Protein AF-X1RUB0-F1 (afdb_monomer_lite)

Sequence (60 aa):
KGRTSPYGYAAYSISQLKEPLSSIKRELKRINGVGKVTESIILEILKTRSSSYYKKLFNE

Foldseek 3Di:
DDDDDLCPQVVVQQVPDPDDCVVCLVPSVVGPSCDPVNSVQVVCCVVPVDGPVVVVVVVD

Organism: NCBI:txid412755

Radius of gyration: 12.12 Å; chains: 1; bounding box: 32×23×28 Å

InterPro domains:
  IPR027421 DNA polymerase lambda lyase domain superfamily [G3DSA:1.10.150.110] (1-58)
  IPR027421 DNA polymerase lambda lyase domain superfamily [SSF47802] (3-59)

Secondary structure (DSSP, 8-state):
-PPPPTTHHHHHHHHT-SS-TTTSTT-GGGSTT--HHHHHHHHHHHHHS--HHHHHHH--

pLDDT: mean 89.84, std 7.67, range [55.34, 95.88]

Structure (mmCIF, N/CA/C/O backbone):
data_AF-X1RUB0-F1
#
_entry.id   AF-X1RUB0-F1
#
loop_
_atom_site.group_PDB
_atom_site.id
_atom_site.type_symbol
_atom_site.label_atom_id
_atom_site.label_alt_id
_atom_site.label_comp_id
_atom_site.label_asym_id
_atom_site.label_entity_id
_atom_site.label_seq_id
_atom_site.pdbx_PDB_ins_code
_atom_site.Cartn_x
_atom_site.Cartn_y
_atom_site.Cartn_z
_atom_site.occupancy
_atom_site.B_iso_or_equiv
_atom_site.auth_seq_id
_atom_site.auth_comp_id
_atom_site.auth_asym_id
_atom_site.auth_atom_id
_atom_site.pdbx_PDB_model_num
ATOM 1 N N . LYS A 1 1 ? 21.687 9.764 -12.343 1.00 58.94 1 LYS A N 1
ATOM 2 C CA . LYS A 1 1 ? 20.443 10.491 -11.972 1.00 58.94 1 LYS A CA 1
ATOM 3 C C . LYS A 1 1 ? 19.388 9.453 -11.610 1.00 58.94 1 LYS A C 1
ATOM 5 O O . LYS A 1 1 ? 19.087 8.633 -12.464 1.00 58.94 1 LYS A O 1
ATOM 10 N N . GLY A 1 2 ? 18.894 9.435 -10.370 1.00 75.56 2 GLY A N 1
ATOM 11 C CA . GLY A 1 2 ? 17.806 8.533 -9.969 1.00 75.56 2 GLY A CA 1
ATOM 12 C C . GLY A 1 2 ? 16.452 9.025 -10.483 1.00 75.56 2 GLY A C 1
ATOM 13 O O . GLY A 1 2 ? 16.269 10.229 -10.670 1.00 75.56 2 GLY A O 1
ATOM 14 N N . ARG A 1 3 ? 15.515 8.105 -10.726 1.00 74.94 3 ARG A N 1
ATOM 15 C CA . ARG A 1 3 ? 14.114 8.434 -11.026 1.00 74.94 3 ARG A CA 1
ATOM 16 C C . ARG A 1 3 ? 13.330 8.538 -9.721 1.00 74.94 3 ARG A C 1
ATOM 18 O O . ARG A 1 3 ? 13.445 7.671 -8.859 1.00 74.94 3 ARG A O 1
ATOM 25 N N . THR A 1 4 ? 12.540 9.595 -9.574 1.00 80.56 4 THR A N 1
ATOM 26 C CA . THR A 1 4 ? 11.619 9.735 -8.446 1.00 80.56 4 THR A CA 1
ATOM 27 C C . THR A 1 4 ? 10.444 8.775 -8.607 1.00 80.56 4 THR A C 1
ATOM 29 O O . THR A 1 4 ? 9.911 8.586 -9.700 1.00 80.56 4 THR A O 1
ATOM 32 N N . SER A 1 5 ? 10.046 8.145 -7.503 1.00 81.62 5 SER A N 1
ATOM 33 C CA . SER A 1 5 ? 8.879 7.265 -7.478 1.00 81.62 5 SER A CA 1
ATOM 34 C C . SER A 1 5 ? 7.588 8.088 -7.606 1.00 81.62 5 SER A C 1
ATOM 36 O O . SER A 1 5 ? 7.440 9.078 -6.883 1.00 81.62 5 SER A O 1
ATOM 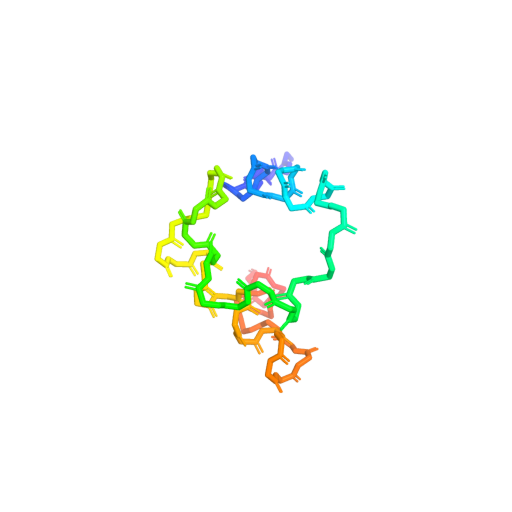38 N N . PRO A 1 6 ? 6.612 7.665 -8.434 1.00 86.31 6 PRO A N 1
ATOM 39 C CA . PRO A 1 6 ? 5.312 8.334 -8.524 1.00 86.31 6 PRO A CA 1
ATOM 40 C C . PRO A 1 6 ? 4.470 8.173 -7.245 1.00 86.31 6 PRO A C 1
ATOM 42 O O . PRO A 1 6 ? 3.445 8.830 -7.092 1.00 86.31 6 PRO A O 1
ATOM 45 N N . TYR A 1 7 ? 4.894 7.321 -6.304 1.00 91.69 7 TYR A N 1
ATOM 46 C CA . TYR A 1 7 ? 4.151 7.013 -5.079 1.00 91.69 7 TYR A CA 1
ATOM 47 C C . TYR A 1 7 ? 4.550 7.872 -3.872 1.00 91.69 7 TYR A C 1
ATOM 49 O O . TYR A 1 7 ? 4.085 7.602 -2.769 1.00 91.69 7 TYR A O 1
ATOM 57 N N . GLY A 1 8 ? 5.397 8.895 -4.044 1.00 93.00 8 GLY A N 1
ATOM 58 C CA . GLY A 1 8 ? 5.900 9.710 -2.929 1.00 93.00 8 GLY A CA 1
ATOM 59 C C . GLY A 1 8 ? 4.791 10.368 -2.098 1.00 93.00 8 GLY A C 1
ATOM 60 O O . GLY A 1 8 ? 4.820 10.304 -0.872 1.00 93.00 8 GLY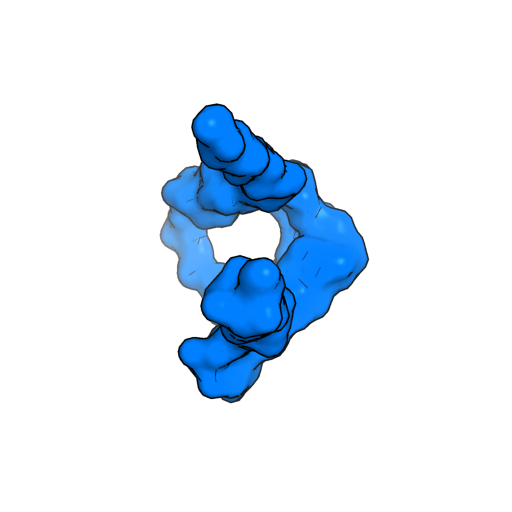 A O 1
ATOM 61 N N . TYR A 1 9 ? 3.771 10.924 -2.758 1.00 93.19 9 TYR A N 1
ATOM 62 C CA . TYR A 1 9 ? 2.641 11.547 -2.064 1.00 93.19 9 TYR A CA 1
ATOM 63 C C . TYR A 1 9 ? 1.807 10.524 -1.281 1.00 93.19 9 TYR A C 1
ATOM 65 O O . TYR A 1 9 ? 1.506 10.739 -0.110 1.00 93.19 9 TYR A O 1
ATOM 73 N N . ALA A 1 10 ? 1.524 9.367 -1.888 1.00 94.19 10 ALA A N 1
ATOM 74 C CA . ALA A 1 10 ? 0.822 8.275 -1.219 1.00 94.19 10 ALA A CA 1
ATOM 75 C C . ALA A 1 10 ? 1.609 7.743 -0.011 1.00 94.19 10 ALA A C 1
ATOM 77 O O . ALA A 1 10 ? 1.037 7.530 1.054 1.00 94.19 10 ALA A O 1
ATOM 78 N N . ALA A 1 11 ? 2.925 7.557 -0.159 1.00 93.50 11 ALA A N 1
ATOM 79 C CA . ALA A 1 11 ? 3.799 7.095 0.914 1.00 93.50 11 ALA A CA 1
ATOM 80 C C . ALA A 1 11 ? 3.796 8.069 2.100 1.00 93.50 11 ALA A C 1
ATOM 82 O O . ALA A 1 11 ? 3.673 7.636 3.244 1.00 93.50 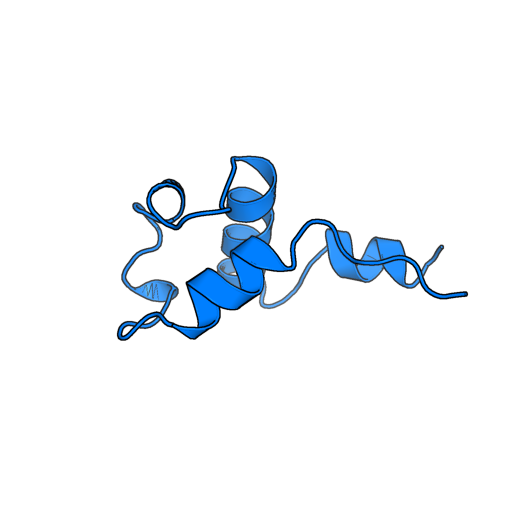11 ALA A O 1
ATOM 83 N N . TYR A 1 12 ? 3.859 9.375 1.821 1.00 95.06 12 TYR A N 1
ATOM 84 C CA . TYR A 1 12 ? 3.739 10.407 2.846 1.00 95.06 12 TYR A CA 1
ATOM 85 C C . TYR A 1 12 ? 2.379 10.354 3.552 1.00 95.06 12 TYR A C 1
ATOM 87 O O . TYR A 1 12 ? 2.333 10.287 4.775 1.00 95.06 12 TYR A O 1
ATOM 95 N N . SER A 1 13 ? 1.266 10.318 2.812 1.00 94.31 13 SER A N 1
ATOM 96 C CA . SER A 1 13 ? -0.071 10.254 3.420 1.00 94.31 13 SER A CA 1
ATOM 97 C C . SER A 1 13 ? -0.272 9.005 4.282 1.00 94.31 13 SER A C 1
ATOM 99 O O . SER A 1 13 ? -0.857 9.095 5.358 1.00 94.31 13 SER A O 1
ATOM 101 N N . ILE A 1 14 ? 0.258 7.857 3.854 1.00 93.12 14 ILE A N 1
ATOM 102 C CA . ILE A 1 14 ? 0.223 6.611 4.629 1.00 93.12 14 ILE A CA 1
ATOM 103 C C . ILE A 1 14 ? 1.035 6.739 5.923 1.00 93.12 14 ILE A C 1
ATOM 105 O O . ILE A 1 14 ? 0.599 6.249 6.962 1.00 93.12 14 ILE A O 1
ATOM 109 N N . SER A 1 15 ? 2.188 7.414 5.892 1.00 92.94 15 SER A N 1
ATOM 110 C CA . SER A 1 15 ? 3.034 7.575 7.080 1.00 92.94 15 SER A CA 1
ATOM 111 C C . SER A 1 15 ? 2.416 8.479 8.153 1.00 92.94 15 SER A C 1
ATOM 113 O O . SER A 1 15 ? 2.890 8.468 9.284 1.00 92.94 15 SER A O 1
ATOM 115 N N . GLN A 1 16 ? 1.399 9.278 7.809 1.00 94.50 16 GLN A N 1
ATOM 116 C CA . GLN A 1 16 ? 0.672 10.140 8.752 1.00 94.50 16 GLN A CA 1
ATOM 117 C C . GLN A 1 16 ? -0.525 9.441 9.417 1.00 94.50 16 GLN A C 1
ATOM 119 O O . GLN A 1 16 ? -1.208 10.041 10.250 1.00 94.50 16 GLN A O 1
ATOM 124 N N . LEU A 1 17 ? -0.829 8.194 9.043 1.00 91.75 17 LEU A N 1
ATOM 125 C CA . LEU A 1 17 ? -1.958 7.466 9.613 1.00 91.75 17 LEU A CA 1
ATOM 126 C C . LEU A 1 17 ? -1.713 7.135 11.089 1.00 91.75 17 LEU A C 1
ATOM 128 O O . LEU A 1 17 ? -0.642 6.674 11.474 1.00 91.75 17 LEU A O 1
ATOM 132 N N . LYS A 1 18 ? -2.749 7.332 11.908 1.00 90.75 18 LYS A N 1
ATOM 133 C CA . LYS A 1 18 ? -2.745 6.967 13.336 1.00 90.75 18 LYS A CA 1
ATOM 134 C C . LYS A 1 18 ? -3.093 5.498 13.573 1.00 90.75 18 LYS A C 1
ATOM 136 O O . LYS A 1 18 ? -2.813 4.962 14.639 1.00 90.75 18 LYS A O 1
ATOM 141 N N . GLU A 1 19 ? -3.710 4.861 12.584 1.00 89.38 19 GLU A N 1
ATOM 142 C CA . GLU A 1 19 ? -4.171 3.479 12.639 1.00 89.38 19 GLU A CA 1
ATOM 143 C C .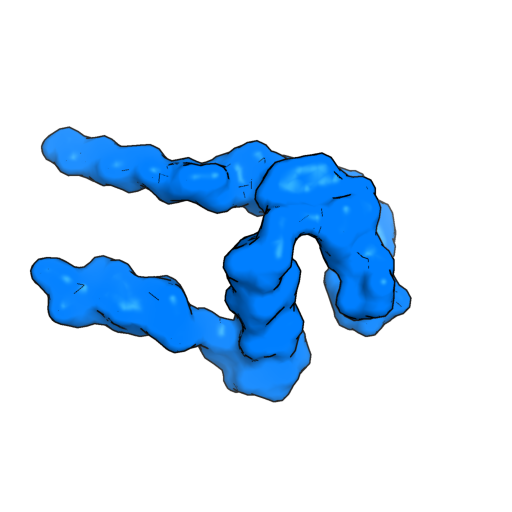 GLU A 1 19 ? -3.382 2.607 11.656 1.00 89.38 19 GLU A C 1
ATOM 145 O O . GLU A 1 19 ? -2.962 3.082 10.595 1.00 89.38 19 GLU A O 1
ATOM 150 N N . PRO A 1 20 ? -3.189 1.313 11.959 1.00 89.81 20 PRO A N 1
ATOM 151 C CA . PRO A 1 20 ? -2.500 0.414 11.049 1.00 89.81 20 PRO A CA 1
ATOM 152 C C . PRO A 1 20 ? -3.320 0.189 9.769 1.00 89.81 20 PRO A C 1
ATOM 154 O O . PRO A 1 20 ? -4.532 -0.025 9.814 1.00 89.81 20 PRO A O 1
ATOM 157 N N . LEU A 1 21 ? -2.642 0.116 8.615 1.00 89.00 21 LEU A N 1
ATOM 158 C CA . LEU A 1 21 ? -3.281 -0.114 7.306 1.00 89.00 21 LEU A CA 1
ATOM 159 C C . LEU A 1 21 ? -4.137 -1.386 7.259 1.00 89.00 21 LEU A C 1
ATOM 161 O O . LEU A 1 21 ? -5.061 -1.491 6.454 1.00 89.00 21 LEU A O 1
ATOM 165 N N . SER A 1 22 ? -3.839 -2.367 8.113 1.00 86.81 22 SER A N 1
ATOM 166 C CA . SER A 1 22 ? -4.629 -3.588 8.228 1.00 86.81 22 SER A CA 1
ATOM 167 C C . SER A 1 22 ? -6.056 -3.354 8.724 1.00 86.81 22 SER A C 1
ATOM 169 O O . SER A 1 22 ? -6.929 -4.136 8.351 1.00 86.81 22 SER A O 1
ATOM 171 N N . SER A 1 23 ? -6.288 -2.310 9.524 1.00 89.25 23 SER A N 1
ATOM 172 C CA . SER A 1 23 ? -7.608 -1.967 10.064 1.00 89.25 23 SER A CA 1
ATOM 173 C C . SER A 1 23 ? -8.474 -1.221 9.049 1.00 89.25 23 SER A C 1
ATOM 175 O O . SER A 1 23 ? -9.688 -1.385 9.041 1.00 89.25 23 SER A O 1
ATOM 177 N N . ILE A 1 24 ? -7.855 -0.484 8.123 1.00 89.88 24 ILE A N 1
ATOM 178 C CA . ILE A 1 24 ? -8.544 0.385 7.152 1.00 89.88 24 ILE A CA 1
ATOM 179 C C . ILE A 1 24 ? -8.502 -0.149 5.709 1.00 89.88 24 ILE A C 1
ATOM 181 O O . ILE A 1 24 ? -8.671 0.601 4.750 1.00 89.88 24 ILE A O 1
ATOM 185 N N . LYS A 1 25 ? -8.295 -1.461 5.514 1.00 86.69 25 LYS A N 1
ATOM 186 C CA . LYS A 1 25 ? -8.126 -2.086 4.179 1.00 86.69 25 LYS A CA 1
ATOM 187 C C . LYS A 1 25 ? -9.242 -1.770 3.176 1.00 86.69 25 LYS A C 1
ATOM 189 O O . LYS A 1 25 ? -8.985 -1.756 1.978 1.00 86.69 25 LYS A O 1
ATOM 194 N N . ARG A 1 26 ? -10.476 -1.554 3.645 1.00 89.12 26 ARG A N 1
ATOM 195 C CA . ARG A 1 26 ? -11.644 -1.244 2.796 1.00 89.12 26 ARG A CA 1
ATOM 196 C C . ARG A 1 26 ? -11.736 0.234 2.406 1.00 89.12 26 ARG A C 1
ATOM 198 O O . ARG A 1 26 ? -12.545 0.592 1.559 1.00 89.12 26 ARG A O 1
ATOM 205 N N . GLU A 1 27 ? -10.908 1.078 3.012 1.00 90.50 27 GLU A N 1
ATOM 206 C CA . GLU A 1 27 ? -10.963 2.536 2.905 1.00 90.50 27 GLU A CA 1
ATOM 207 C C . GLU A 1 27 ? -9.679 3.130 2.322 1.00 90.50 27 GLU A C 1
ATOM 209 O O . GLU A 1 27 ? -9.506 4.344 2.317 1.00 90.50 27 GLU A O 1
ATOM 214 N N . LEU A 1 28 ? -8.787 2.300 1.773 1.00 90.88 28 LEU A N 1
ATOM 215 C CA . LEU A 1 28 ? -7.489 2.739 1.255 1.00 90.88 28 LEU A CA 1
ATOM 216 C C . LEU A 1 28 ? -7.611 3.849 0.200 1.00 90.88 28 LEU A C 1
ATOM 218 O O . LEU A 1 28 ? -6.802 4.768 0.201 1.00 90.88 28 LEU A O 1
ATOM 222 N N . LYS A 1 29 ? -8.653 3.828 -0.642 1.00 91.38 29 LYS A N 1
ATOM 223 C CA . LYS A 1 29 ? -8.924 4.892 -1.630 1.00 91.38 29 LYS A CA 1
ATOM 224 C C . LYS A 1 29 ? -9.279 6.253 -1.026 1.00 91.38 29 LYS A C 1
ATOM 226 O O . LYS A 1 29 ? -9.272 7.243 -1.749 1.00 91.38 29 LYS A O 1
ATOM 231 N N . ARG A 1 30 ? -9.637 6.316 0.262 1.00 92.69 30 ARG A N 1
ATOM 232 C CA . ARG A 1 30 ? -9.883 7.583 0.970 1.00 92.69 30 ARG A CA 1
ATOM 233 C C . ARG A 1 30 ? -8.578 8.290 1.338 1.00 92.69 30 ARG A C 1
ATOM 235 O O . ARG A 1 30 ? -8.605 9.468 1.677 1.00 92.69 30 ARG A O 1
ATOM 242 N N . ILE A 1 31 ? -7.445 7.589 1.277 1.00 93.00 31 ILE A N 1
ATOM 243 C CA . ILE A 1 31 ? -6.129 8.164 1.542 1.00 93.00 31 ILE A CA 1
ATOM 244 C C . ILE A 1 31 ? -5.691 8.963 0.313 1.00 93.00 31 ILE A C 1
ATOM 246 O O . ILE A 1 31 ? -5.658 8.453 -0.809 1.00 93.00 31 ILE A O 1
ATOM 250 N N . ASN A 1 32 ? -5.306 10.218 0.532 1.00 92.25 32 ASN A N 1
ATOM 251 C CA . ASN A 1 32 ? -4.811 11.080 -0.534 1.00 92.25 32 ASN A CA 1
ATOM 252 C C . ASN A 1 32 ? -3.596 10.448 -1.239 1.00 92.25 32 ASN A C 1
ATOM 254 O O . ASN A 1 32 ? -2.696 9.897 -0.608 1.00 92.25 32 ASN A O 1
ATOM 258 N N . GLY A 1 33 ? -3.596 10.486 -2.573 1.00 91.38 33 GLY A N 1
ATOM 259 C CA . GLY A 1 33 ? -2.560 9.851 -3.395 1.00 91.38 33 GLY A CA 1
ATOM 260 C C . GLY A 1 33 ? -2.721 8.336 -3.602 1.00 91.38 33 GLY A C 1
ATOM 261 O O . GLY A 1 33 ? -1.994 7.761 -4.414 1.00 91.38 33 GLY A O 1
ATOM 262 N N . VAL A 1 34 ? -3.679 7.672 -2.942 1.00 94.62 34 VAL A N 1
ATOM 263 C CA . VAL A 1 34 ? -3.950 6.239 -3.144 1.00 94.62 34 VAL A CA 1
ATOM 264 C C . VAL A 1 34 ? -5.029 6.039 -4.210 1.00 94.62 34 VAL A C 1
ATOM 266 O O . VAL A 1 34 ? -6.228 6.043 -3.946 1.00 94.62 34 VAL A O 1
ATOM 269 N N . GLY A 1 35 ? -4.584 5.834 -5.451 1.00 93.12 35 GLY A N 1
ATOM 270 C CA . GLY A 1 35 ? -5.437 5.390 -6.557 1.00 93.12 35 GLY A CA 1
ATOM 271 C C . GLY A 1 35 ? -5.575 3.863 -6.634 1.00 93.12 35 GLY A C 1
ATOM 272 O O . GLY A 1 35 ? -4.978 3.127 -5.852 1.00 93.12 35 GLY A O 1
ATOM 273 N N . LYS A 1 36 ? -6.306 3.371 -7.645 1.00 93.81 36 LYS A N 1
ATOM 274 C CA . LYS A 1 36 ? -6.570 1.930 -7.868 1.00 93.81 36 LYS A CA 1
ATOM 275 C C . LYS A 1 36 ? -5.296 1.072 -7.928 1.00 93.81 36 LYS A C 1
ATOM 277 O O . LYS A 1 36 ? -5.264 -0.027 -7.385 1.00 93.81 36 LYS A O 1
ATOM 282 N N . VAL A 1 37 ? -4.250 1.564 -8.596 1.00 93.06 37 VAL A N 1
ATOM 283 C CA . VAL A 1 37 ? -2.973 0.839 -8.732 1.00 93.06 37 VAL A CA 1
ATOM 284 C C . VAL A 1 37 ? -2.251 0.767 -7.388 1.00 93.06 37 VAL A C 1
ATOM 286 O O . VAL A 1 37 ? -1.877 -0.317 -6.949 1.00 93.06 37 VAL A O 1
ATOM 289 N N . THR A 1 38 ? -2.116 1.905 -6.703 1.00 94.31 38 THR A N 1
ATOM 290 C CA . THR A 1 38 ? -1.487 1.992 -5.380 1.00 94.31 38 THR A CA 1
ATOM 291 C C . THR A 1 38 ? -2.216 1.122 -4.358 1.00 94.31 38 THR A C 1
ATOM 293 O O . THR A 1 38 ? -1.578 0.373 -3.625 1.00 94.31 38 THR A O 1
ATOM 296 N N . GLU A 1 39 ? -3.551 1.157 -4.348 1.00 94.88 39 GLU A N 1
ATOM 297 C CA . GLU A 1 39 ? -4.385 0.295 -3.508 1.00 94.88 39 GLU A CA 1
ATOM 298 C C . GLU A 1 39 ? -4.095 -1.188 -3.766 1.00 94.88 39 GLU A C 1
ATOM 300 O O . GLU A 1 39 ? -3.869 -1.936 -2.818 1.00 94.88 39 GLU A O 1
ATOM 305 N N . SER A 1 40 ? -4.043 -1.613 -5.032 1.00 94.81 40 SER A N 1
ATOM 306 C CA . SER A 1 40 ? -3.734 -3.004 -5.378 1.00 94.81 40 SER A CA 1
ATOM 307 C C . SER A 1 40 ? -2.362 -3.436 -4.855 1.00 94.81 40 SER A C 1
ATOM 309 O O . SER A 1 40 ? -2.235 -4.545 -4.339 1.00 94.81 40 SER A O 1
ATOM 311 N N . ILE A 1 41 ? -1.349 -2.568 -4.949 1.00 94.50 41 ILE A N 1
ATOM 312 C CA . ILE A 1 41 ? 0.001 -2.836 -4.428 1.00 94.50 41 ILE A CA 1
ATOM 313 C C . ILE A 1 41 ? -0.028 -2.959 -2.900 1.00 94.50 41 ILE A C 1
ATOM 315 O O . ILE A 1 41 ? 0.546 -3.891 -2.341 1.00 94.50 41 ILE A O 1
ATOM 319 N N . ILE A 1 42 ? -0.718 -2.048 -2.208 1.00 94.00 42 ILE A N 1
ATOM 320 C CA . ILE A 1 42 ? -0.855 -2.088 -0.746 1.00 94.00 42 ILE A CA 1
ATOM 321 C C . ILE A 1 42 ? -1.551 -3.382 -0.311 1.00 94.00 42 ILE A C 1
ATOM 323 O O . ILE A 1 42 ? -1.077 -4.062 0.598 1.00 94.00 42 ILE A O 1
ATOM 327 N N . LEU A 1 43 ? -2.654 -3.753 -0.966 1.00 94.62 43 LEU A N 1
ATOM 328 C CA . LEU A 1 43 ? -3.389 -4.981 -0.662 1.00 94.62 43 LEU A CA 1
ATOM 329 C C . LEU A 1 43 ? -2.547 -6.233 -0.921 1.00 94.62 43 LEU A C 1
ATOM 331 O O . LEU A 1 43 ? -2.600 -7.167 -0.118 1.00 94.62 43 LEU A O 1
ATOM 335 N N . GLU A 1 44 ? -1.750 -6.246 -1.993 1.00 95.88 44 GLU A N 1
ATOM 336 C CA . GLU A 1 44 ? -0.788 -7.314 -2.263 1.00 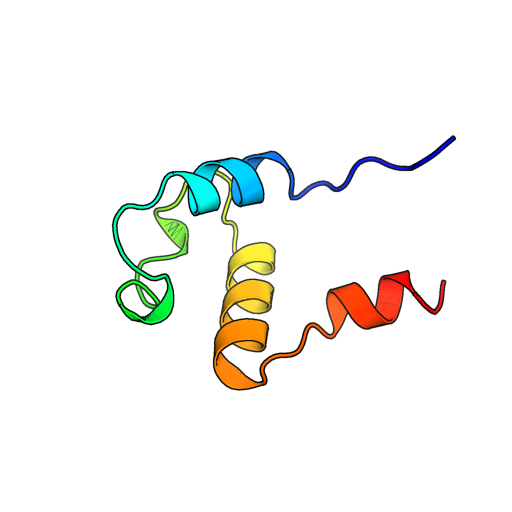95.88 44 GLU A CA 1
ATOM 337 C C . GLU A 1 44 ? 0.196 -7.452 -1.097 1.00 95.88 44 GLU A C 1
ATOM 339 O O . GLU A 1 44 ? 0.282 -8.529 -0.511 1.00 95.88 44 GLU A O 1
ATOM 344 N N . ILE A 1 45 ? 0.848 -6.360 -0.687 1.00 95.00 45 ILE A N 1
ATOM 345 C CA . ILE A 1 45 ? 1.817 -6.356 0.420 1.00 95.00 45 ILE A CA 1
ATOM 346 C C . ILE A 1 45 ? 1.168 -6.827 1.724 1.00 95.00 45 ILE A C 1
ATOM 348 O O . ILE A 1 45 ? 1.737 -7.649 2.443 1.00 95.00 45 ILE A O 1
ATOM 352 N N . LEU A 1 46 ? -0.041 -6.355 2.034 1.00 93.88 46 LEU A N 1
ATOM 353 C CA . LEU A 1 46 ? -0.757 -6.761 3.244 1.00 93.88 46 LEU A CA 1
ATOM 354 C C . LEU A 1 46 ? -1.135 -8.249 3.237 1.00 93.88 46 LEU A C 1
ATOM 356 O O . LEU A 1 46 ? -1.281 -8.833 4.312 1.00 93.88 46 LEU A O 1
ATOM 360 N N . LYS A 1 47 ? -1.316 -8.858 2.059 1.00 94.94 47 LYS A N 1
ATOM 361 C CA . LYS A 1 47 ? -1.674 -10.274 1.905 1.00 94.94 47 LYS A CA 1
ATOM 362 C C . LYS A 1 47 ? -0.449 -11.187 1.843 1.00 94.94 47 LYS A C 1
ATOM 364 O O . LYS A 1 47 ? -0.442 -12.228 2.487 1.00 94.94 47 LYS A O 1
ATOM 369 N N . THR A 1 48 ? 0.561 -10.823 1.058 1.00 95.88 48 THR A N 1
ATOM 370 C CA . THR A 1 48 ? 1.697 -11.692 0.702 1.00 95.88 48 THR A CA 1
ATOM 371 C C . THR A 1 48 ? 2.989 -11.321 1.421 1.00 95.88 48 THR A C 1
ATOM 373 O O . THR A 1 48 ? 3.973 -12.046 1.306 1.00 95.88 48 THR A O 1
ATOM 376 N N . ARG A 1 49 ? 3.013 -10.182 2.130 1.00 94.38 49 ARG A N 1
ATOM 377 C CA . ARG A 1 49 ? 4.228 -9.563 2.687 1.00 94.38 49 ARG A CA 1
ATOM 378 C C . ARG A 1 49 ? 5.285 -9.245 1.621 1.00 94.38 49 ARG A C 1
ATOM 380 O O . ARG A 1 49 ? 6.453 -9.061 1.945 1.00 94.38 49 ARG A O 1
ATOM 387 N N . SER A 1 50 ? 4.885 -9.161 0.351 1.00 94.25 50 SER A N 1
ATOM 388 C CA . SER A 1 50 ? 5.767 -8.900 -0.784 1.00 94.25 50 SER A CA 1
ATOM 389 C C . SER A 1 50 ? 5.119 -7.948 -1.791 1.00 94.25 50 SER A C 1
ATOM 391 O O . SER A 1 50 ? 3.904 -7.777 -1.803 1.00 94.25 50 SER A O 1
ATOM 393 N N . SER A 1 51 ? 5.940 -7.318 -2.632 1.00 94.00 51 SER A N 1
ATOM 394 C CA . SER A 1 51 ? 5.485 -6.441 -3.713 1.00 94.00 51 SER A CA 1
ATOM 395 C C . SER A 1 51 ? 6.064 -6.914 -5.037 1.00 94.00 51 SER A C 1
ATOM 397 O O . SER A 1 51 ? 7.272 -6.823 -5.270 1.00 94.00 51 SER A O 1
ATOM 399 N N . SER A 1 52 ? 5.197 -7.408 -5.915 1.00 93.94 52 SER A N 1
ATOM 400 C CA . SER A 1 52 ? 5.535 -7.760 -7.291 1.00 93.94 52 SER A CA 1
ATOM 401 C C . SER A 1 52 ? 6.069 -6.554 -8.066 1.00 93.94 52 SER A C 1
ATOM 403 O O . SER A 1 52 ? 7.054 -6.679 -8.789 1.00 93.94 52 SER A O 1
ATOM 405 N N . TYR A 1 53 ? 5.470 -5.375 -7.869 1.00 91.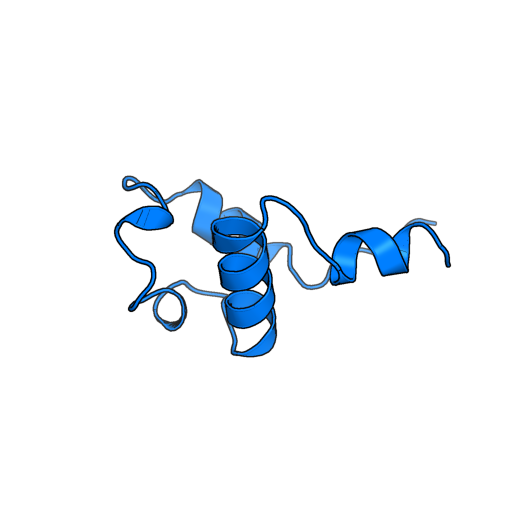56 53 TYR A N 1
ATOM 406 C CA . TYR A 1 53 ? 5.926 -4.122 -8.468 1.00 91.56 53 TYR A CA 1
ATOM 407 C C . TYR A 1 53 ? 7.363 -3.793 -8.055 1.00 91.56 53 TYR A C 1
ATOM 409 O O . TYR A 1 53 ? 8.202 -3.519 -8.906 1.00 91.56 53 TYR A O 1
ATOM 417 N N . TYR A 1 54 ? 7.664 -3.874 -6.756 1.00 89.25 54 TYR A N 1
ATOM 418 C CA . TYR A 1 54 ? 9.011 -3.602 -6.262 1.00 89.25 54 TYR A CA 1
ATOM 419 C C . TYR A 1 54 ? 10.024 -4.606 -6.818 1.00 89.25 54 TYR A C 1
ATOM 421 O O . TYR A 1 54 ? 11.073 -4.201 -7.296 1.00 89.25 54 TYR A O 1
ATOM 429 N N . LYS A 1 55 ? 9.688 -5.902 -6.853 1.00 92.25 55 LYS A N 1
ATOM 430 C CA . LYS A 1 55 ? 10.548 -6.932 -7.461 1.00 92.25 55 LYS A CA 1
ATOM 431 C C . LYS A 1 55 ? 10.848 -6.661 -8.937 1.00 92.25 55 LYS A C 1
ATOM 433 O O . LYS A 1 55 ? 11.968 -6.897 -9.368 1.00 92.25 55 LYS A O 1
ATOM 438 N N . LYS A 1 56 ? 9.874 -6.157 -9.703 1.00 91.06 56 LYS A N 1
ATOM 439 C CA . LYS A 1 56 ? 10.080 -5.791 -11.113 1.00 91.06 56 LYS A CA 1
ATOM 440 C C . LYS A 1 56 ? 11.110 -4.675 -11.269 1.00 91.06 56 LYS A C 1
ATOM 442 O O . LYS A 1 56 ? 11.982 -4.811 -12.109 1.00 91.06 56 LYS A O 1
ATOM 447 N N . LEU A 1 57 ? 11.057 -3.648 -10.417 1.00 87.56 57 LEU A N 1
ATOM 448 C CA . LEU A 1 57 ? 12.016 -2.536 -10.451 1.00 87.56 57 LEU A CA 1
ATOM 449 C C . LEU A 1 57 ? 13.463 -2.950 -10.139 1.00 87.56 57 LEU A C 1
ATOM 451 O O . LEU A 1 57 ? 14.381 -2.241 -10.526 1.00 87.56 57 LEU A O 1
ATOM 455 N N . PHE A 1 58 ? 13.672 -4.046 -9.402 1.00 82.94 58 PHE A N 1
ATOM 456 C CA . PHE A 1 58 ? 15.015 -4.575 -9.110 1.00 82.94 58 PHE A CA 1
ATOM 457 C C . PHE A 1 58 ? 15.579 -5.454 -10.225 1.00 82.94 58 PHE A C 1
ATOM 459 O O . PHE A 1 58 ? 16.780 -5.702 -10.247 1.00 82.94 58 PHE A O 1
ATOM 466 N N . ASN A 1 59 ? 14.716 -5.933 -11.119 1.00 78.75 59 ASN A N 1
ATOM 467 C CA . ASN A 1 59 ? 15.085 -6.773 -12.252 1.00 78.75 59 ASN A CA 1
ATOM 468 C C . ASN A 1 59 ? 15.096 -5.977 -13.578 1.00 78.75 59 ASN A C 1
ATOM 470 O O . ASN A 1 59 ? 15.122 -6.592 -14.644 1.00 78.75 59 ASN A O 1
ATOM 474 N N . GLU A 1 60 ? 15.035 -4.643 -13.500 1.00 55.34 60 GLU A N 1
ATOM 475 C CA . GLU A 1 60 ? 15.182 -3.672 -14.601 1.00 55.34 60 GLU A CA 1
ATOM 476 C C . GLU A 1 60 ? 16.623 -3.148 -14.660 1.00 55.34 60 GLU A C 1
ATOM 478 O O . GLU A 1 60 ? 17.151 -3.022 -15.787 1.00 55.34 60 GLU A O 1
#